Protein AF-A0A9W6K095-F1 (afdb_monomer_lite)

pLDDT: mean 92.27, std 5.99, range [63.75, 98.38]

Structure (mmCIF, N/CA/C/O backbone):
data_AF-A0A9W6K095-F1
#
_entry.id   AF-A0A9W6K095-F1
#
loop_
_atom_site.group_PDB
_atom_site.id
_atom_site.type_symbol
_atom_site.label_atom_id
_atom_site.label_alt_id
_atom_site.label_comp_id
_atom_site.label_asym_id
_atom_site.label_entity_id
_atom_site.label_seq_id
_atom_site.pdbx_PDB_ins_code
_atom_site.Cartn_x
_atom_site.Cartn_y
_atom_site.Cartn_z
_atom_site.occupancy
_atom_site.B_iso_or_equiv
_atom_site.auth_seq_id
_atom_site.auth_comp_id
_atom_site.auth_asym_id
_atom_site.auth_atom_id
_atom_site.pdbx_PDB_model_num
ATOM 1 N N . MET A 1 1 ? -9.415 -33.917 -11.762 1.00 76.94 1 MET A N 1
ATOM 2 C CA . MET A 1 1 ? -10.282 -33.004 -10.983 1.00 76.94 1 MET A CA 1
ATOM 3 C C . MET A 1 1 ? -9.729 -31.575 -10.893 1.00 76.94 1 MET A C 1
ATOM 5 O O . MET A 1 1 ? -10.527 -30.658 -10.956 1.00 76.94 1 MET A O 1
ATOM 9 N N . VAL A 1 2 ? -8.407 -31.342 -10.823 1.00 93.56 2 VAL A N 1
ATOM 10 C CA . VAL A 1 2 ? -7.832 -29.971 -10.743 1.00 93.56 2 VAL A CA 1
ATOM 11 C C . VAL A 1 2 ? -7.574 -29.276 -12.090 1.00 93.56 2 VAL A C 1
ATOM 13 O O . VAL A 1 2 ? -7.392 -28.064 -12.127 1.00 93.56 2 VAL A O 1
ATOM 16 N N . LEU A 1 3 ? -7.581 -30.026 -13.198 1.00 96.19 3 LEU A N 1
ATOM 17 C CA . LEU A 1 3 ? -7.241 -29.528 -14.536 1.00 96.19 3 LEU A CA 1
ATOM 18 C C . LEU A 1 3 ? -8.009 -28.259 -14.973 1.00 96.19 3 LEU A C 1
ATOM 20 O O . LEU A 1 3 ? -7.345 -27.336 -15.436 1.00 96.19 3 LEU A O 1
ATOM 24 N N . PRO A 1 4 ? -9.347 -28.142 -14.810 1.00 94.81 4 PRO A N 1
ATOM 25 C CA . PRO A 1 4 ? -10.057 -26.930 -15.231 1.00 94.81 4 PRO A CA 1
ATOM 26 C C . PRO A 1 4 ? -9.664 -25.693 -14.409 1.00 94.81 4 PRO A C 1
ATOM 28 O O . PRO A 1 4 ? -9.472 -24.624 -14.977 1.00 94.81 4 PRO A O 1
ATOM 31 N N . ALA A 1 5 ? -9.471 -25.831 -13.093 1.00 96.38 5 ALA A N 1
ATOM 32 C CA . ALA A 1 5 ? -9.016 -24.725 -12.249 1.00 96.38 5 ALA A CA 1
ATOM 33 C C . ALA A 1 5 ? -7.588 -24.289 -12.616 1.00 96.38 5 ALA A C 1
ATOM 35 O O . ALA A 1 5 ? -7.307 -23.097 -12.735 1.00 96.38 5 ALA A O 1
ATOM 36 N N . LEU A 1 6 ? -6.701 -25.259 -12.855 1.00 96.75 6 LEU A N 1
ATOM 37 C CA . LEU A 1 6 ? -5.328 -24.989 -13.266 1.00 96.75 6 LEU A CA 1
ATOM 38 C C . LEU A 1 6 ? -5.276 -24.285 -14.629 1.00 96.75 6 LEU A C 1
ATOM 40 O O . LEU A 1 6 ? -4.536 -23.319 -14.779 1.00 96.75 6 LEU A O 1
ATOM 44 N N . ALA A 1 7 ? -6.086 -24.722 -15.597 1.00 97.19 7 ALA A N 1
ATOM 45 C CA . ALA A 1 7 ? -6.157 -24.099 -16.916 1.00 97.19 7 ALA A CA 1
ATOM 46 C C . ALA A 1 7 ? -6.589 -22.627 -16.832 1.00 97.19 7 ALA A C 1
ATOM 48 O O . ALA A 1 7 ? -5.975 -21.778 -17.474 1.00 97.19 7 ALA A O 1
ATOM 49 N N . VAL A 1 8 ? -7.585 -22.306 -15.998 1.00 97.56 8 VAL A N 1
ATOM 50 C CA . VAL A 1 8 ? -8.029 -20.920 -15.772 1.00 97.56 8 VAL A CA 1
ATOM 51 C C . VAL A 1 8 ? -6.908 -20.070 -15.171 1.00 97.56 8 VAL A C 1
ATOM 53 O O . VAL A 1 8 ? -6.636 -18.983 -15.675 1.00 97.56 8 VAL A O 1
ATOM 56 N N . ILE A 1 9 ? -6.225 -20.566 -14.134 1.00 97.25 9 ILE A N 1
ATOM 57 C CA . ILE A 1 9 ? -5.110 -19.842 -13.502 1.00 97.25 9 ILE A CA 1
ATOM 58 C C . ILE A 1 9 ? -3.982 -19.602 -14.511 1.00 97.25 9 ILE A C 1
ATOM 60 O O . ILE A 1 9 ? -3.481 -18.484 -14.637 1.00 97.25 9 ILE A O 1
ATOM 64 N N . LEU A 1 10 ? -3.598 -20.637 -15.258 1.00 97.56 10 LEU A N 1
ATOM 65 C CA . LEU A 1 10 ? -2.513 -20.542 -16.228 1.00 97.56 10 LEU A CA 1
ATOM 66 C C . LEU A 1 10 ? -2.838 -19.542 -17.339 1.00 97.56 10 LEU A C 1
ATOM 68 O O . LEU A 1 10 ? -2.041 -18.646 -17.605 1.00 97.56 10 LEU A O 1
ATOM 72 N N . LEU A 1 11 ? -4.010 -19.668 -17.959 1.00 97.44 11 LEU A N 1
ATOM 73 C CA . LEU A 1 11 ? -4.369 -18.865 -19.126 1.00 97.44 11 LEU A CA 1
ATOM 74 C C . LEU A 1 11 ? -4.710 -17.417 -18.770 1.00 97.44 11 LE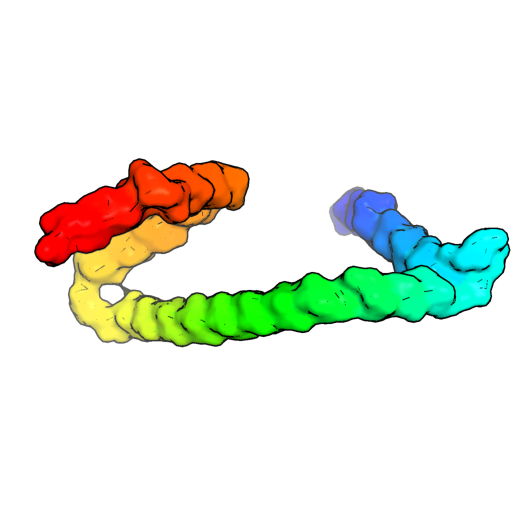U A C 1
ATOM 76 O O . LEU A 1 11 ? -4.349 -16.519 -19.523 1.00 97.44 11 LEU A O 1
ATOM 80 N N . LEU A 1 12 ? -5.395 -17.177 -17.646 1.00 97.31 12 LEU A N 1
ATOM 81 C CA . LEU A 1 12 ? -5.901 -15.840 -17.310 1.00 97.31 12 LEU A CA 1
ATOM 82 C C . LEU A 1 12 ? -4.999 -15.046 -16.362 1.00 97.31 12 LEU A C 1
ATOM 84 O O . LEU A 1 12 ? -5.159 -13.833 -16.271 1.00 97.31 12 LEU A O 1
ATOM 88 N N . PHE A 1 13 ? -4.060 -15.694 -15.669 1.00 96.88 13 PHE A N 1
ATOM 89 C CA . PHE A 1 13 ? -3.158 -15.007 -14.739 1.00 96.88 13 PHE A CA 1
ATOM 90 C C . PHE A 1 13 ? -1.694 -15.203 -15.120 1.00 96.88 13 PHE A C 1
ATOM 92 O O . PHE A 1 13 ? -0.977 -14.222 -15.302 1.00 96.88 13 PHE A O 1
ATOM 99 N N . VAL A 1 14 ? -1.246 -16.451 -15.283 1.00 97.62 14 VAL A N 1
ATOM 100 C CA . VAL A 1 14 ? 0.184 -16.738 -15.492 1.00 97.62 14 VAL A CA 1
ATOM 101 C C . VAL A 1 14 ? 0.664 -16.270 -16.863 1.00 97.62 14 VAL A C 1
ATOM 103 O O . VAL A 1 14 ? 1.707 -15.629 -16.945 1.00 97.62 14 VAL A O 1
ATOM 106 N N . VAL A 1 15 ? -0.092 -16.538 -17.931 1.00 97.81 15 VAL A N 1
ATOM 107 C CA . VAL A 1 15 ? 0.273 -16.101 -19.288 1.00 97.81 15 VAL A CA 1
ATOM 108 C C . VAL A 1 15 ? 0.325 -14.568 -19.394 1.00 97.81 15 VAL A C 1
ATOM 110 O O . VAL A 1 15 ? 1.373 -14.063 -19.798 1.00 97.81 15 VAL A O 1
ATOM 113 N N . PRO A 1 16 ? -0.705 -13.797 -18.983 1.00 97.75 16 PRO A N 1
ATOM 114 C CA . PRO A 1 16 ? -0.625 -12.336 -18.997 1.00 97.75 16 PRO A CA 1
ATOM 115 C C . PRO A 1 16 ? 0.522 -11.791 -18.145 1.00 97.75 16 PRO A C 1
ATOM 117 O O . PRO A 1 16 ? 1.189 -10.845 -18.562 1.00 97.75 16 PRO A O 1
ATOM 120 N N . LEU A 1 17 ? 0.796 -12.398 -16.985 1.00 97.56 17 LEU A N 1
ATOM 121 C CA . LEU A 1 17 ? 1.917 -12.006 -16.131 1.00 97.56 17 LEU A CA 1
ATOM 122 C C . LEU A 1 17 ? 3.259 -12.235 -16.833 1.00 97.56 17 LEU A C 1
ATOM 124 O O . LEU A 1 17 ? 4.097 -11.338 -16.844 1.00 97.56 17 LEU A O 1
ATOM 128 N N . ALA A 1 18 ? 3.453 -13.400 -17.453 1.00 97.44 18 ALA A N 1
ATOM 129 C CA . ALA A 1 18 ? 4.675 -13.718 -18.185 1.00 97.44 18 ALA A CA 1
ATOM 130 C C . ALA A 1 18 ? 4.894 -12.764 -19.368 1.00 97.44 18 ALA A C 1
ATOM 132 O O . ALA A 1 18 ? 5.998 -12.252 -19.541 1.00 97.44 18 ALA A O 1
ATOM 133 N N . VAL A 1 19 ? 3.837 -12.468 -20.133 1.00 96.25 19 VAL A N 1
ATOM 134 C CA . VAL A 1 19 ? 3.888 -11.489 -21.231 1.00 96.25 19 VAL A CA 1
ATOM 135 C C . VAL A 1 19 ? 4.185 -10.085 -20.701 1.00 96.25 19 VAL A C 1
ATOM 137 O O . VAL A 1 19 ? 5.002 -9.385 -21.285 1.00 96.25 19 VAL A O 1
ATOM 140 N N . SER A 1 20 ? 3.594 -9.687 -19.572 1.00 96.19 20 SER A N 1
ATOM 141 C CA . SER A 1 20 ? 3.855 -8.382 -18.944 1.00 96.19 20 SER A CA 1
ATOM 142 C C . SER A 1 20 ? 5.305 -8.253 -18.477 1.00 96.19 20 SER A C 1
ATOM 144 O O . SER A 1 20 ? 5.928 -7.214 -18.679 1.00 96.19 20 SER A O 1
ATOM 146 N N . VAL A 1 21 ? 5.863 -9.314 -17.886 1.00 95.94 21 VAL A N 1
ATOM 147 C CA . VAL A 1 21 ? 7.269 -9.351 -17.466 1.00 95.94 21 VAL A CA 1
ATOM 148 C C . VAL A 1 21 ? 8.192 -9.302 -18.679 1.00 95.94 21 VAL A C 1
ATOM 150 O O . VAL A 1 21 ? 9.122 -8.508 -18.674 1.00 95.94 21 VAL A O 1
ATOM 153 N N . ALA A 1 22 ? 7.934 -10.095 -19.723 1.00 95.00 22 ALA A N 1
ATOM 154 C CA . ALA A 1 22 ? 8.737 -10.069 -20.945 1.00 95.00 22 ALA A CA 1
ATOM 155 C C . ALA A 1 22 ? 8.675 -8.695 -21.635 1.00 95.00 22 ALA A C 1
ATOM 157 O O . ALA A 1 22 ? 9.715 -8.127 -21.960 1.00 95.00 22 ALA A O 1
ATOM 158 N N . GLY A 1 23 ? 7.473 -8.126 -21.763 1.00 94.94 23 GLY A N 1
ATOM 159 C CA . GLY A 1 23 ? 7.248 -6.804 -22.346 1.00 94.94 23 GLY A CA 1
ATOM 160 C C . GLY A 1 23 ? 7.891 -5.668 -21.548 1.00 94.94 23 GLY A C 1
ATOM 161 O O . GLY A 1 23 ? 8.277 -4.661 -22.132 1.00 94.94 23 GLY A O 1
ATOM 162 N N . ALA A 1 24 ? 8.107 -5.830 -20.237 1.00 96.00 24 ALA A N 1
ATOM 163 C CA . ALA A 1 24 ? 8.852 -4.847 -19.448 1.00 96.00 24 ALA A CA 1
ATOM 164 C C . ALA A 1 24 ? 10.301 -4.671 -19.942 1.00 96.00 24 ALA A C 1
ATOM 166 O O . ALA A 1 24 ? 10.854 -3.577 -19.818 1.00 96.00 24 ALA A O 1
ATOM 167 N N . PHE A 1 25 ? 10.898 -5.707 -20.538 1.00 96.50 25 PHE A N 1
ATOM 168 C CA . PHE A 1 25 ? 12.234 -5.646 -21.137 1.00 96.50 25 PHE A CA 1
ATOM 169 C C . PHE A 1 25 ? 12.217 -5.272 -22.622 1.00 96.50 25 PHE A C 1
ATOM 171 O O . PHE A 1 25 ? 13.278 -5.048 -23.191 1.00 96.50 25 PHE A O 1
ATOM 178 N N . GLU A 1 26 ? 11.061 -5.202 -23.275 1.00 95.38 26 GLU A N 1
ATOM 179 C CA . GLU A 1 26 ? 10.988 -4.854 -24.691 1.00 95.38 26 GLU A CA 1
ATOM 180 C C . GLU A 1 26 ? 11.027 -3.330 -24.870 1.00 95.38 26 GLU A C 1
ATOM 182 O O . GLU A 1 26 ? 10.177 -2.589 -24.370 1.00 95.38 26 GLU A O 1
ATOM 187 N N . VAL A 1 27 ? 12.039 -2.845 -25.585 1.00 93.19 27 VAL A N 1
ATOM 188 C CA . VAL A 1 27 ? 12.282 -1.428 -25.851 1.00 93.19 27 VAL A CA 1
ATOM 189 C C . VAL A 1 27 ? 12.449 -1.252 -27.355 1.00 93.19 27 VAL A C 1
ATOM 191 O O . VAL A 1 27 ? 13.471 -1.621 -27.923 1.00 93.19 27 VAL A O 1
ATOM 194 N N . GLY A 1 28 ? 11.430 -0.702 -28.021 1.00 85.69 28 GLY A N 1
ATOM 195 C CA . GLY A 1 28 ? 11.493 -0.413 -29.460 1.00 85.69 28 GLY A CA 1
ATOM 196 C C . GLY A 1 28 ? 11.698 -1.642 -30.359 1.00 85.69 28 GLY A C 1
ATOM 197 O O . GLY A 1 28 ? 12.209 -1.489 -31.463 1.00 85.69 28 GLY A O 1
ATOM 198 N N . GLY A 1 29 ? 11.312 -2.836 -29.897 1.00 86.19 29 GLY A N 1
ATOM 199 C CA . GLY A 1 29 ? 11.486 -4.103 -30.618 1.00 86.19 29 GLY A CA 1
ATOM 200 C C . GLY A 1 29 ? 12.763 -4.880 -30.270 1.00 86.19 29 GLY A C 1
ATOM 201 O O . GLY A 1 29 ? 12.968 -5.964 -30.811 1.00 86.19 29 GLY A O 1
ATOM 202 N N . GLU A 1 30 ? 13.600 -4.377 -29.356 1.00 91.00 30 GLU A N 1
ATOM 203 C CA . GLU A 1 30 ? 14.767 -5.091 -28.818 1.00 91.00 30 GLU A CA 1
ATOM 204 C C . GLU A 1 30 ? 14.638 -5.327 -27.307 1.00 91.00 30 GLU A C 1
ATOM 206 O O . GLU A 1 30 ? 13.933 -4.604 -26.605 1.00 91.00 30 GLU A O 1
ATOM 211 N N . PHE A 1 31 ? 15.337 -6.335 -26.779 1.00 93.69 31 PHE A N 1
ATOM 212 C CA . PHE A 1 31 ? 15.408 -6.559 -25.334 1.00 93.69 31 PHE A CA 1
ATOM 213 C C . PHE A 1 31 ? 16.413 -5.607 -24.678 1.00 93.69 31 PHE A C 1
ATOM 215 O O . PHE A 1 31 ? 17.568 -5.517 -25.091 1.00 93.69 31 PHE A O 1
ATOM 222 N N . GLY A 1 32 ? 16.006 -4.950 -23.596 1.00 94.50 32 GLY A N 1
ATOM 223 C CA . GLY A 1 32 ? 16.849 -4.041 -22.834 1.00 94.50 32 GLY A CA 1
ATOM 224 C C . GLY A 1 32 ? 16.224 -3.588 -21.515 1.00 94.50 32 GLY A C 1
ATOM 225 O O . GLY A 1 32 ? 15.133 -3.989 -21.126 1.00 94.50 32 GLY A O 1
ATOM 226 N N . PHE A 1 33 ? 16.938 -2.714 -20.805 1.00 95.50 33 PHE A N 1
ATOM 227 C CA . PHE A 1 33 ? 16.513 -2.179 -19.504 1.00 95.50 33 PHE A CA 1
ATOM 228 C C . PHE A 1 33 ? 15.953 -0.750 -19.584 1.00 95.50 33 PHE A C 1
ATOM 230 O O . PHE A 1 33 ? 15.710 -0.122 -18.554 1.00 95.50 33 PHE A O 1
ATOM 237 N N . GLY A 1 34 ? 15.741 -0.220 -20.794 1.00 95.75 34 GLY A N 1
ATOM 238 C CA . GLY A 1 34 ? 15.335 1.173 -21.015 1.00 95.75 34 GLY A CA 1
ATOM 239 C C . GLY A 1 34 ? 14.062 1.567 -20.260 1.00 95.75 34 GLY A C 1
ATOM 240 O O . GLY A 1 34 ? 14.033 2.617 -19.619 1.00 95.75 34 GLY A O 1
ATOM 241 N N . ASN A 1 35 ? 13.051 0.693 -20.234 1.00 94.94 35 ASN A N 1
ATOM 242 C CA . ASN A 1 35 ? 11.812 0.929 -19.484 1.00 94.94 35 ASN A CA 1
ATOM 243 C C . ASN A 1 35 ? 12.050 1.032 -17.967 1.00 94.94 35 ASN A C 1
ATOM 245 O O . ASN A 1 35 ? 11.430 1.862 -17.302 1.00 94.94 35 ASN A O 1
ATOM 249 N N . PHE A 1 36 ? 12.971 0.240 -17.409 1.00 95.56 36 PHE A N 1
ATOM 250 C CA . PHE A 1 36 ? 13.318 0.296 -15.985 1.00 95.56 36 PHE A CA 1
ATOM 251 C C . PHE A 1 36 ? 14.044 1.594 -15.643 1.00 95.56 36 PHE A C 1
ATOM 253 O O . PHE A 1 36 ? 13.661 2.269 -14.690 1.00 95.56 36 PHE A O 1
ATOM 260 N N . VAL A 1 37 ? 15.038 1.981 -16.450 1.00 95.75 37 VAL A N 1
ATOM 261 C CA . VAL A 1 37 ? 15.743 3.264 -16.289 1.00 95.75 37 VAL A CA 1
ATOM 262 C C . VAL A 1 37 ? 14.739 4.414 -16.325 1.00 95.75 37 VAL A C 1
ATOM 264 O O . VAL A 1 37 ? 14.703 5.229 -15.405 1.00 95.75 37 VAL A O 1
ATOM 267 N N . LYS A 1 38 ? 13.840 4.419 -17.317 1.00 95.12 38 LYS A N 1
ATOM 268 C CA . LYS A 1 38 ? 12.794 5.440 -17.434 1.00 95.12 38 LYS A CA 1
ATOM 269 C C . LYS A 1 38 ? 11.842 5.452 -16.241 1.00 95.12 38 LYS A C 1
ATOM 271 O O . LYS A 1 38 ? 11.435 6.521 -15.793 1.00 95.12 38 LYS A O 1
ATOM 276 N N . THR A 1 39 ? 11.514 4.280 -15.707 1.00 96.06 39 THR A N 1
ATOM 277 C CA . THR A 1 39 ? 10.666 4.160 -14.519 1.00 96.06 39 THR A CA 1
ATOM 278 C C . THR A 1 39 ? 11.320 4.820 -13.310 1.00 96.06 39 THR A C 1
ATOM 280 O O . THR A 1 39 ? 10.669 5.605 -12.626 1.00 96.06 39 THR A O 1
ATOM 283 N N . PHE A 1 40 ? 12.607 4.568 -13.067 1.00 95.88 40 PHE A N 1
ATOM 284 C CA . PHE A 1 40 ? 13.324 5.222 -11.970 1.00 95.88 40 PHE A CA 1
ATOM 285 C C . PHE A 1 40 ? 13.487 6.728 -12.203 1.00 95.88 40 PHE A C 1
ATOM 287 O O . PHE A 1 40 ? 13.312 7.505 -11.269 1.00 95.88 40 PHE A O 1
ATOM 294 N N . GLU A 1 41 ? 13.735 7.176 -13.432 1.00 96.81 41 GLU A N 1
ATOM 295 C CA . GLU A 1 41 ? 13.790 8.612 -13.733 1.00 96.81 41 GLU A CA 1
ATOM 296 C C . GLU A 1 41 ? 12.466 9.335 -13.450 1.00 96.81 41 GLU A C 1
ATOM 298 O O . GLU A 1 41 ? 12.477 10.441 -12.914 1.00 96.81 41 GLU A O 1
ATOM 303 N N . LEU A 1 42 ? 11.331 8.735 -13.822 1.00 97.06 42 LEU A N 1
ATOM 304 C CA . LEU A 1 42 ? 10.025 9.397 -13.755 1.00 97.06 42 LEU A CA 1
ATOM 305 C C . LEU A 1 42 ? 9.293 9.189 -12.425 1.00 97.06 42 LEU A C 1
ATOM 307 O O . LEU A 1 42 ? 8.599 10.095 -11.974 1.00 97.06 42 LEU A O 1
ATOM 311 N N . TYR A 1 43 ? 9.434 8.017 -11.803 1.00 97.19 43 TYR A N 1
ATOM 312 C CA . TYR A 1 43 ? 8.558 7.575 -10.712 1.00 97.19 43 TYR A CA 1
ATOM 313 C C . TYR A 1 43 ? 9.279 7.328 -9.384 1.00 97.19 43 TYR A C 1
ATOM 315 O O . TYR A 1 43 ? 8.655 6.836 -8.447 1.00 97.19 43 TYR A O 1
ATOM 323 N N . THR A 1 44 ? 10.565 7.677 -9.237 1.00 97.38 44 THR A N 1
ATOM 324 C CA . THR A 1 44 ? 11.279 7.477 -7.955 1.00 97.38 44 THR A CA 1
ATOM 325 C C . THR A 1 44 ? 10.551 8.130 -6.777 1.00 97.38 44 THR A C 1
ATOM 327 O O . THR A 1 44 ? 10.407 7.505 -5.727 1.00 97.38 44 THR A O 1
ATOM 330 N N . SER A 1 45 ? 10.038 9.352 -6.947 1.00 97.38 45 SER A N 1
ATOM 331 C CA . SER A 1 45 ? 9.272 10.042 -5.900 1.00 97.38 45 SER A CA 1
ATOM 332 C C . SER A 1 45 ? 8.018 9.265 -5.491 1.00 97.38 45 SER A C 1
ATOM 334 O O . SER A 1 45 ? 7.762 9.102 -4.299 1.00 97.38 45 SER A O 1
ATOM 336 N N . ASP A 1 46 ? 7.279 8.726 -6.462 1.00 97.50 46 ASP A N 1
ATOM 337 C CA . ASP A 1 46 ? 6.061 7.946 -6.218 1.00 97.50 46 ASP A CA 1
ATOM 338 C C . ASP A 1 46 ? 6.376 6.598 -5.555 1.00 97.50 46 ASP A C 1
ATOM 340 O O . ASP A 1 46 ? 5.663 6.171 -4.641 1.00 97.50 46 ASP A O 1
ATOM 344 N N . ILE A 1 47 ? 7.476 5.950 -5.956 1.00 96.94 47 ILE A N 1
ATOM 345 C CA . ILE A 1 47 ? 7.981 4.715 -5.338 1.00 96.94 47 ILE A CA 1
ATOM 346 C C . ILE A 1 47 ? 8.317 4.969 -3.865 1.00 96.94 47 ILE A C 1
ATOM 348 O O . ILE A 1 47 ? 7.839 4.244 -2.990 1.00 96.94 47 ILE A O 1
ATOM 352 N N . LEU A 1 48 ? 9.100 6.011 -3.572 1.00 97.69 48 LEU A N 1
ATOM 353 C CA . LEU A 1 48 ? 9.491 6.353 -2.202 1.00 97.69 48 LEU A CA 1
ATOM 354 C C . LEU A 1 48 ? 8.278 6.721 -1.346 1.00 97.69 48 LEU A C 1
ATOM 356 O O . LEU A 1 48 ? 8.144 6.227 -0.227 1.00 97.69 48 LEU A O 1
ATOM 360 N N . PHE A 1 49 ? 7.372 7.544 -1.872 1.00 97.69 49 PHE A N 1
ATOM 361 C CA . PHE A 1 49 ? 6.139 7.915 -1.184 1.00 97.69 49 PHE A CA 1
ATOM 362 C C . PHE A 1 49 ? 5.282 6.691 -0.845 1.00 97.69 49 PHE A C 1
ATOM 364 O O . PHE A 1 49 ? 4.838 6.540 0.296 1.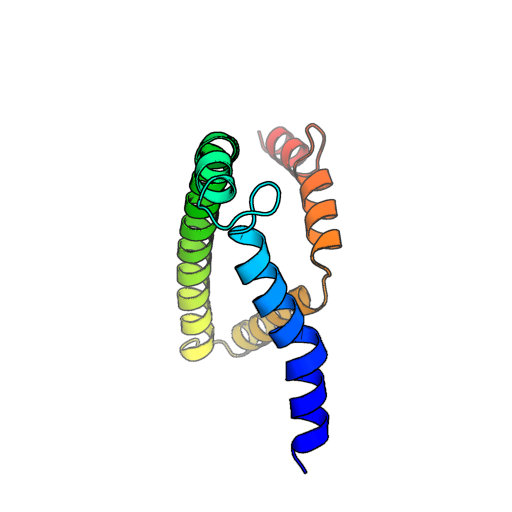00 97.69 49 PHE A O 1
ATOM 371 N N . THR A 1 50 ? 5.114 5.780 -1.805 1.00 97.38 50 THR A N 1
ATOM 372 C CA . THR A 1 50 ? 4.360 4.537 -1.609 1.00 97.38 50 THR A CA 1
ATOM 373 C C . THR A 1 50 ? 5.008 3.664 -0.540 1.00 97.38 50 THR A C 1
ATOM 375 O O . THR A 1 50 ? 4.317 3.215 0.372 1.00 97.38 50 THR A O 1
ATOM 378 N N . LEU A 1 51 ? 6.328 3.464 -0.593 1.00 97.94 51 LEU A N 1
ATOM 379 C CA . LEU A 1 51 ? 7.054 2.684 0.414 1.00 97.94 51 LEU A CA 1
ATOM 380 C C . LEU A 1 51 ? 6.900 3.278 1.819 1.00 97.94 51 LEU A C 1
ATOM 382 O O . LEU A 1 51 ? 6.625 2.541 2.767 1.00 97.94 51 LEU A O 1
ATOM 386 N N . MET A 1 52 ? 7.026 4.601 1.953 1.00 98.25 52 MET A N 1
ATOM 387 C CA . MET A 1 52 ? 6.859 5.290 3.234 1.00 98.25 52 MET A CA 1
ATOM 388 C C . MET A 1 52 ? 5.442 5.127 3.785 1.00 98.25 52 MET A C 1
ATOM 390 O O . MET A 1 52 ? 5.278 4.734 4.941 1.00 98.25 52 MET A O 1
ATOM 394 N N . ILE A 1 53 ? 4.413 5.392 2.973 1.00 97.25 53 ILE A N 1
ATOM 395 C CA . ILE A 1 53 ? 3.021 5.298 3.429 1.00 97.25 53 ILE A CA 1
ATOM 396 C C . ILE A 1 53 ? 2.631 3.858 3.733 1.00 97.25 53 ILE A C 1
ATOM 398 O O . ILE A 1 53 ? 2.003 3.618 4.765 1.00 97.25 53 ILE A O 1
ATOM 402 N N . VAL A 1 54 ? 2.997 2.896 2.884 1.00 97.94 54 VAL A N 1
ATOM 403 C CA . VAL A 1 54 ? 2.691 1.480 3.121 1.00 97.94 54 VAL A CA 1
ATOM 404 C C . VAL A 1 54 ? 3.400 0.994 4.381 1.00 97.94 54 VAL A C 1
ATOM 406 O O . VAL A 1 54 ? 2.764 0.350 5.216 1.00 97.94 54 VAL A O 1
ATOM 409 N N . GLY A 1 55 ? 4.674 1.345 4.565 1.00 98.38 55 GLY A N 1
ATOM 410 C CA . GLY A 1 55 ? 5.442 0.993 5.758 1.00 98.38 55 GLY A CA 1
ATOM 411 C C . GLY A 1 55 ? 4.825 1.563 7.036 1.00 98.38 55 GLY A C 1
ATOM 412 O O . GLY A 1 55 ? 4.538 0.815 7.972 1.00 98.38 55 GLY A O 1
ATOM 413 N N . LEU A 1 56 ? 4.538 2.868 7.050 1.00 98.31 56 LEU A N 1
ATOM 414 C CA . LEU A 1 56 ? 3.899 3.540 8.183 1.00 98.31 56 LEU A CA 1
ATOM 415 C C . LEU A 1 56 ? 2.511 2.961 8.487 1.00 98.31 56 LEU A C 1
ATOM 417 O O . LEU A 1 56 ? 2.213 2.630 9.635 1.00 98.31 56 LEU A O 1
ATOM 421 N N . SER A 1 57 ? 1.677 2.795 7.459 1.00 97.19 57 SER A N 1
ATOM 422 C CA . SER A 1 57 ? 0.327 2.240 7.607 1.00 97.19 57 SER A CA 1
ATOM 423 C C . SER A 1 57 ? 0.376 0.820 8.158 1.00 97.19 57 SER A C 1
ATOM 425 O O . SER A 1 57 ? -0.364 0.498 9.083 1.00 97.19 57 SER A O 1
ATOM 427 N N . THR A 1 58 ? 1.280 -0.017 7.645 1.00 98.00 58 THR A N 1
ATOM 428 C CA . THR A 1 58 ? 1.450 -1.399 8.111 1.00 98.00 58 THR A CA 1
ATOM 429 C C . THR A 1 58 ? 1.890 -1.438 9.569 1.00 98.00 58 THR A C 1
ATOM 431 O O . THR A 1 58 ? 1.344 -2.223 10.342 1.00 98.00 58 THR A O 1
ATOM 434 N N . ALA A 1 59 ? 2.824 -0.573 9.974 1.00 98.12 59 ALA A N 1
ATOM 435 C CA . ALA A 1 59 ? 3.291 -0.511 11.355 1.00 98.12 59 ALA A CA 1
ATOM 436 C C . ALA A 1 59 ? 2.163 -0.110 12.322 1.00 98.12 59 ALA A C 1
ATOM 438 O O . ALA A 1 59 ? 1.944 -0.780 13.333 1.00 98.12 59 ALA A O 1
ATOM 439 N N . ILE A 1 60 ? 1.405 0.940 11.984 1.00 98.12 60 ILE A N 1
ATOM 440 C CA . ILE A 1 60 ? 0.283 1.419 12.804 1.00 98.12 60 ILE A CA 1
ATOM 441 C C . ILE A 1 60 ? -0.824 0.362 12.872 1.00 98.12 60 ILE A C 1
ATOM 443 O O . ILE A 1 60 ? -1.258 -0.007 13.964 1.00 98.12 60 ILE A O 1
ATOM 447 N N . ILE A 1 61 ? -1.269 -0.154 11.722 1.00 96.00 61 ILE A N 1
ATOM 448 C CA . ILE A 1 61 ? -2.343 -1.154 11.654 1.00 96.00 61 ILE A CA 1
ATOM 449 C C . ILE A 1 61 ? -1.922 -2.435 12.373 1.00 96.00 61 ILE A C 1
ATOM 451 O O . ILE A 1 61 ? -2.716 -2.982 13.132 1.00 96.00 61 ILE A O 1
ATOM 455 N N . GLY A 1 62 ? -0.684 -2.893 12.184 1.00 96.62 62 GLY A N 1
ATOM 456 C CA . GLY A 1 62 ? -0.144 -4.068 12.864 1.00 96.62 62 GLY A CA 1
ATOM 457 C C . GLY A 1 62 ? -0.138 -3.899 14.382 1.00 96.62 62 GLY A C 1
ATOM 458 O O . GLY A 1 62 ? -0.642 -4.767 15.094 1.00 96.62 62 GLY A O 1
ATOM 459 N N . GLY A 1 63 ? 0.344 -2.757 14.882 1.00 97.44 63 GLY A N 1
ATOM 460 C CA . GLY A 1 63 ? 0.325 -2.447 16.313 1.00 97.44 63 GLY A CA 1
ATOM 461 C C . GLY A 1 63 ? -1.091 -2.437 16.897 1.00 97.44 63 GLY A C 1
ATOM 462 O O . GLY A 1 63 ? -1.350 -3.081 17.916 1.00 97.44 63 GLY A O 1
ATOM 463 N N . LEU A 1 64 ? -2.034 -1.776 16.219 1.00 93.69 64 LEU A N 1
ATOM 464 C CA . LEU A 1 64 ? -3.441 -1.751 16.631 1.00 93.69 64 LEU A CA 1
ATOM 465 C C . LEU A 1 64 ? -4.083 -3.144 16.576 1.00 93.69 64 LEU A C 1
ATOM 467 O O . LEU A 1 64 ? -4.796 -3.529 17.502 1.00 93.69 64 LEU A O 1
ATOM 471 N N . ALA A 1 65 ? -3.812 -3.922 15.527 1.00 91.88 65 ALA A N 1
ATOM 472 C CA . ALA A 1 65 ? -4.330 -5.276 15.372 1.00 91.88 65 ALA A CA 1
ATOM 473 C C . ALA A 1 65 ? -3.829 -6.207 16.484 1.00 91.88 65 ALA A C 1
ATOM 475 O O . ALA A 1 65 ? -4.619 -6.985 17.015 1.00 91.88 65 ALA A O 1
ATOM 476 N N . ILE A 1 66 ? -2.557 -6.093 16.883 1.00 93.94 66 ILE A N 1
ATOM 477 C CA . ILE A 1 66 ? -1.996 -6.842 18.016 1.00 93.94 66 ILE A CA 1
ATOM 478 C C . ILE A 1 66 ? -2.689 -6.439 19.320 1.00 93.94 66 ILE A C 1
ATOM 480 O O . ILE A 1 66 ? -3.134 -7.314 20.061 1.00 93.94 66 ILE A O 1
ATOM 484 N N . ALA A 1 67 ? -2.833 -5.137 19.591 1.00 90.00 67 ALA A N 1
ATOM 485 C CA . ALA A 1 67 ? -3.484 -4.655 20.810 1.00 90.00 67 ALA A CA 1
ATOM 486 C C . ALA A 1 67 ? -4.937 -5.152 20.917 1.00 90.00 67 ALA A C 1
ATOM 488 O O . ALA A 1 67 ? -5.371 -5.655 21.956 1.00 90.00 67 ALA A O 1
ATOM 489 N N . ILE A 1 68 ? -5.681 -5.065 19.816 1.00 86.94 68 ILE A N 1
ATOM 490 C CA . ILE A 1 68 ? -7.096 -5.441 19.763 1.00 86.94 6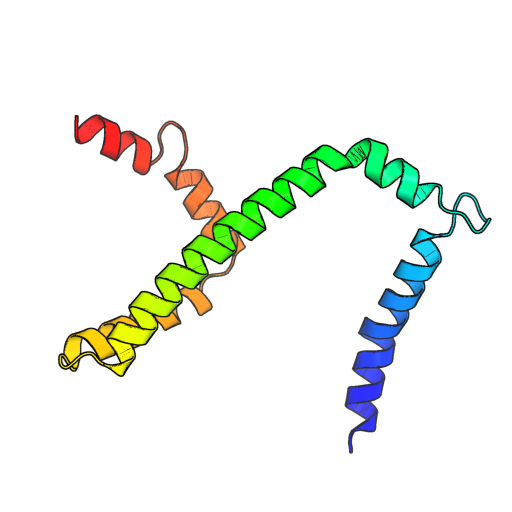8 ILE A CA 1
ATOM 491 C C . ILE A 1 68 ? -7.267 -6.961 19.775 1.00 86.94 68 ILE A C 1
ATOM 493 O O . ILE A 1 68 ? -8.128 -7.472 20.489 1.00 86.94 68 ILE A O 1
ATOM 497 N N . GLY A 1 69 ? -6.428 -7.699 19.046 1.00 86.75 69 GLY A N 1
ATOM 498 C CA . GLY A 1 69 ? -6.390 -9.161 19.089 1.00 86.75 69 GLY A CA 1
ATOM 499 C C . GLY A 1 69 ? -6.049 -9.685 20.485 1.00 86.75 69 GLY A C 1
ATOM 500 O O . GLY A 1 69 ? -6.696 -10.617 20.966 1.00 86.75 69 GLY A O 1
ATOM 501 N N . GLY A 1 70 ? -5.104 -9.038 21.171 1.00 87.38 70 GLY A N 1
ATOM 502 C CA . GLY A 1 70 ? -4.765 -9.315 22.565 1.00 87.38 70 GLY A CA 1
ATOM 503 C C . GLY A 1 70 ? -5.962 -9.118 23.493 1.00 87.38 70 GLY A C 1
ATOM 504 O O . GLY A 1 70 ? -6.310 -10.031 24.239 1.00 87.38 70 GLY A O 1
ATOM 505 N N . TYR A 1 71 ? -6.663 -7.986 23.381 1.00 83.94 71 TYR A N 1
ATOM 506 C CA . TYR A 1 71 ? -7.877 -7.731 24.164 1.00 83.94 71 TYR A CA 1
ATOM 507 C C . TYR A 1 71 ? -9.011 -8.720 23.850 1.00 83.94 71 TYR A C 1
ATOM 509 O O . TYR A 1 71 ? -9.702 -9.180 24.751 1.00 83.94 71 TYR A O 1
ATOM 517 N N . LEU A 1 72 ? -9.192 -9.102 22.584 1.00 81.44 72 LEU A N 1
ATOM 518 C CA . LEU A 1 72 ? -10.190 -10.099 22.182 1.00 81.44 72 LEU A CA 1
ATOM 519 C C . LEU A 1 72 ? -9.890 -11.515 22.691 1.00 81.44 72 LEU A C 1
ATOM 521 O O . LEU A 1 72 ? -10.816 -12.323 22.786 1.00 81.44 72 LEU A O 1
ATOM 525 N N . THR A 1 73 ? -8.620 -11.819 22.963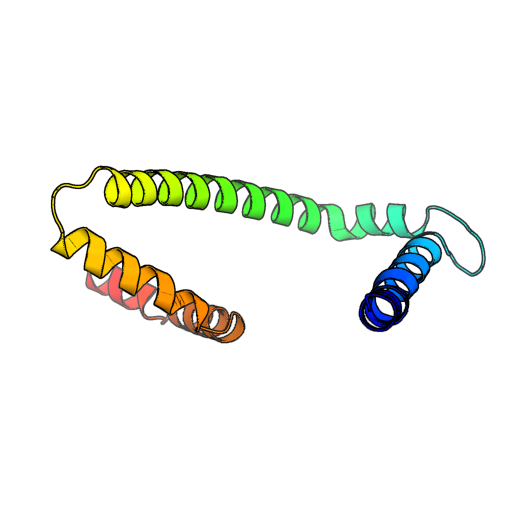 1.00 82.44 73 THR A N 1
ATOM 526 C CA . THR A 1 73 ? -8.162 -13.153 23.382 1.00 82.44 73 THR A CA 1
ATOM 527 C C . THR A 1 73 ? -8.068 -13.275 24.902 1.00 82.44 73 THR A C 1
ATOM 529 O O . THR A 1 73 ? -8.425 -14.312 25.448 1.00 82.44 73 THR A O 1
ATOM 532 N N . LEU A 1 74 ? -7.604 -12.222 25.580 1.00 84.69 74 LEU A N 1
ATOM 533 C CA . LEU A 1 74 ? -7.355 -12.202 27.027 1.00 84.69 74 LEU A CA 1
ATOM 534 C C . LEU A 1 74 ? -8.425 -11.430 27.817 1.00 84.69 74 LEU A C 1
ATOM 536 O O . LEU A 1 74 ? -8.405 -11.437 29.043 1.00 84.69 74 LEU A O 1
ATOM 540 N N . GLY A 1 75 ? -9.333 -10.726 27.140 1.00 78.19 75 GLY A N 1
ATOM 541 C CA . GLY A 1 75 ? -10.333 -9.878 27.779 1.00 78.19 75 GLY A CA 1
ATOM 542 C C . GLY A 1 75 ? -11.423 -10.675 28.491 1.00 78.19 75 GLY A C 1
ATOM 543 O O . GLY A 1 75 ? -12.086 -11.524 27.902 1.00 78.19 75 GLY A O 1
ATOM 544 N N . GLU A 1 76 ? -11.669 -10.329 29.751 1.00 78.62 76 GLU A N 1
ATOM 545 C CA . GLU A 1 76 ? -12.658 -10.998 30.604 1.00 78.62 76 GLU A CA 1
ATOM 546 C C . GLU A 1 76 ? -14.100 -10.522 30.355 1.00 78.62 76 GLU A C 1
ATOM 548 O O . GLU A 1 76 ? -15.045 -11.148 30.828 1.00 78.62 76 GLU A O 1
ATOM 553 N N . ASN A 1 77 ? -14.304 -9.420 29.616 1.00 85.31 77 ASN A N 1
ATOM 554 C CA . ASN A 1 77 ? -15.634 -8.855 29.374 1.00 85.31 77 ASN A CA 1
ATOM 555 C C . ASN A 1 77 ? -16.278 -9.428 28.090 1.00 85.31 77 ASN A C 1
ATOM 557 O O . ASN A 1 77 ? -15.983 -8.953 26.986 1.00 85.31 77 ASN A O 1
ATOM 561 N N . PRO A 1 78 ? -17.232 -10.376 28.198 1.00 82.44 78 PRO A N 1
ATOM 562 C CA . PRO A 1 78 ? -17.809 -11.062 27.042 1.00 82.44 78 PRO A CA 1
ATOM 563 C C . PRO A 1 78 ? -18.601 -10.129 26.117 1.00 82.44 78 PRO A C 1
ATOM 565 O O . PRO A 1 78 ? -18.674 -10.368 24.911 1.00 82.44 78 PRO A O 1
ATOM 568 N N . ARG A 1 79 ? -19.174 -9.038 26.648 1.00 82.88 79 ARG A N 1
ATOM 569 C CA . ARG A 1 79 ? -19.931 -8.065 25.843 1.00 82.88 79 ARG A CA 1
ATOM 570 C C . ARG A 1 79 ? -19.009 -7.226 24.964 1.00 82.88 79 ARG A C 1
ATOM 572 O O . ARG A 1 79 ? -19.318 -7.011 23.795 1.00 82.88 79 ARG A O 1
ATOM 579 N N . ALA A 1 80 ? -17.874 -6.791 25.511 1.00 80.25 80 ALA A N 1
ATOM 580 C CA . ALA A 1 80 ? -16.884 -6.020 24.764 1.00 80.25 80 ALA A CA 1
ATOM 581 C C . ALA A 1 80 ? -16.289 -6.856 23.620 1.00 80.25 80 ALA A C 1
ATOM 583 O O . ALA A 1 80 ? -16.219 -6.393 22.482 1.00 80.25 80 ALA A O 1
ATOM 584 N N . VAL A 1 81 ? -15.965 -8.124 23.889 1.00 81.75 81 VAL A N 1
ATOM 585 C CA . VAL A 1 81 ? -15.470 -9.067 22.875 1.00 81.75 81 VAL A CA 1
ATOM 586 C C . VAL A 1 81 ? -16.501 -9.301 21.766 1.00 81.75 81 VAL A C 1
ATOM 588 O O . VAL A 1 81 ? -16.150 -9.279 20.585 1.00 81.75 81 VAL A O 1
ATOM 591 N N . ALA A 1 82 ? -17.777 -9.492 22.117 1.00 85.06 82 ALA A N 1
ATOM 592 C CA . ALA A 1 82 ? -18.846 -9.691 21.138 1.00 85.06 82 ALA A CA 1
ATOM 593 C C . ALA A 1 82 ? -19.050 -8.459 20.238 1.00 85.06 82 ALA A C 1
ATOM 595 O O . ALA A 1 82 ? -19.144 -8.601 19.016 1.00 85.06 82 ALA A O 1
ATOM 596 N N . LEU A 1 83 ? -19.057 -7.257 20.827 1.00 86.31 83 LEU A N 1
ATOM 597 C CA . LEU A 1 83 ? -19.214 -6.006 20.088 1.00 86.31 83 LEU A CA 1
ATOM 598 C C . LEU A 1 83 ? -18.049 -5.772 19.121 1.00 86.31 83 LEU A C 1
ATOM 600 O O . LEU A 1 83 ? -18.282 -5.477 17.950 1.00 86.31 83 LEU A O 1
ATOM 604 N N . LEU A 1 84 ? -16.805 -5.957 19.576 1.00 83.44 84 LEU A N 1
ATOM 605 C CA . LEU A 1 84 ? -15.629 -5.820 18.715 1.00 83.44 84 LEU A CA 1
ATOM 606 C C . LEU A 1 84 ? -15.670 -6.836 17.565 1.00 83.44 84 LEU A C 1
ATOM 608 O O . LEU A 1 84 ? -15.503 -6.455 16.410 1.00 83.44 84 LEU A O 1
ATOM 612 N N . ARG A 1 85 ? -15.960 -8.116 17.834 1.00 82.56 85 ARG A N 1
ATOM 613 C CA . ARG A 1 85 ? -16.062 -9.141 16.775 1.00 82.56 85 ARG A CA 1
ATOM 614 C C . ARG A 1 85 ? -17.090 -8.786 15.704 1.00 82.56 85 ARG A C 1
ATOM 616 O O . ARG A 1 85 ? -16.878 -9.106 14.535 1.00 82.56 85 ARG A O 1
ATOM 623 N N . TRP A 1 86 ? -18.197 -8.165 16.098 1.00 87.94 86 TRP A N 1
ATOM 624 C CA . TRP A 1 86 ? -19.216 -7.704 15.165 1.00 87.94 86 TRP A CA 1
ATOM 625 C C . TRP A 1 86 ? -18.744 -6.479 14.373 1.00 87.94 86 TRP A C 1
ATOM 627 O O . TRP A 1 86 ? -18.779 -6.501 13.142 1.00 87.94 86 TRP A O 1
ATOM 637 N N . LEU A 1 87 ? -18.212 -5.462 15.060 1.00 87.44 87 LEU A N 1
ATOM 638 C CA . LEU A 1 87 ? -17.729 -4.223 14.449 1.00 87.44 87 LEU A CA 1
ATOM 639 C C . LEU A 1 87 ? -16.642 -4.483 13.394 1.00 87.44 87 LEU A C 1
ATOM 641 O O . LEU A 1 87 ? -16.693 -3.901 12.316 1.00 87.44 87 LEU A O 1
ATOM 645 N N . TYR A 1 88 ? -15.711 -5.405 13.651 1.00 82.56 88 TYR A N 1
ATOM 646 C CA . TYR A 1 88 ? -14.617 -5.737 12.725 1.00 82.56 88 TYR A CA 1
ATOM 647 C C . TYR A 1 88 ? -15.059 -6.410 11.423 1.00 82.56 88 TYR A C 1
ATOM 649 O O . TYR A 1 88 ? -14.316 -6.400 10.443 1.00 82.56 88 TYR A O 1
ATOM 657 N N . ARG A 1 89 ? -16.259 -6.993 11.383 1.00 84.00 89 ARG A N 1
ATOM 658 C CA . ARG A 1 89 ? -16.794 -7.606 10.160 1.00 84.00 89 ARG A CA 1
ATOM 659 C C . ARG A 1 89 ? -17.412 -6.574 9.229 1.00 84.00 89 ARG A C 1
ATOM 661 O O . ARG A 1 89 ? -17.434 -6.795 8.024 1.00 84.00 89 ARG A O 1
ATOM 668 N N . TRP A 1 90 ? -17.903 -5.460 9.767 1.00 88.06 90 TRP A N 1
ATOM 669 C CA . TRP A 1 90 ? -18.624 -4.464 8.982 1.00 88.06 90 TRP A CA 1
ATOM 670 C C . TRP A 1 90 ? -17.770 -3.811 7.876 1.00 88.06 90 TRP A C 1
ATOM 672 O O . TRP A 1 90 ? -18.242 -3.771 6.738 1.00 88.06 90 TRP A O 1
ATOM 682 N N . PRO A 1 91 ? -16.501 -3.416 8.121 1.00 86.38 91 PRO A N 1
ATOM 683 C CA . PRO A 1 91 ? -15.632 -2.863 7.082 1.00 86.38 91 PRO A CA 1
ATOM 684 C C . PRO A 1 91 ? -15.416 -3.779 5.873 1.00 86.38 91 PRO A C 1
ATOM 686 O O . PRO A 1 91 ? -15.229 -3.274 4.773 1.00 86.38 91 PRO A O 1
ATOM 689 N N . MET A 1 92 ? -15.485 -5.107 6.042 1.00 85.88 92 MET A N 1
ATOM 690 C CA . MET A 1 92 ? -15.289 -6.071 4.947 1.00 85.88 92 MET A CA 1
ATOM 691 C C . MET A 1 92 ? -16.342 -5.928 3.836 1.00 85.88 92 MET A C 1
ATOM 693 O O . MET A 1 92 ? -16.089 -6.308 2.696 1.00 85.88 92 MET A O 1
ATOM 697 N N . PHE A 1 93 ? -17.510 -5.365 4.155 1.00 89.75 93 PHE A N 1
ATOM 698 C CA . PHE A 1 93 ? -18.595 -5.153 3.197 1.00 89.75 93 PHE A CA 1
ATOM 699 C C . PHE A 1 93 ? -18.542 -3.789 2.508 1.00 89.75 93 PHE A C 1
ATOM 701 O O . PHE A 1 93 ? -19.276 -3.573 1.545 1.00 89.75 93 PHE A O 1
ATOM 708 N N . ILE A 1 94 ? -17.714 -2.858 2.991 1.00 91.81 94 ILE A N 1
ATOM 709 C CA . ILE A 1 94 ? -17.639 -1.507 2.437 1.00 91.81 94 ILE A CA 1
ATOM 710 C C . ILE A 1 94 ? -16.666 -1.528 1.251 1.00 91.81 94 ILE A C 1
ATOM 712 O O . ILE A 1 94 ? -15.479 -1.801 1.442 1.00 91.81 94 ILE A O 1
ATOM 716 N N . PRO A 1 95 ? -17.114 -1.216 0.020 1.00 93.75 95 PRO A N 1
ATOM 717 C CA . PRO A 1 95 ? -16.213 -1.143 -1.122 1.00 93.75 95 PRO A CA 1
ATOM 718 C C . PRO A 1 95 ? -15.162 -0.052 -0.910 1.00 93.75 95 PRO A C 1
ATOM 720 O O . PRO A 1 95 ? -15.481 1.042 -0.439 1.00 93.75 95 PRO A O 1
ATOM 723 N N . PHE A 1 96 ? -13.922 -0.302 -1.335 1.00 92.00 96 PHE A N 1
ATOM 724 C CA . PHE A 1 96 ? -12.823 0.653 -1.141 1.00 92.00 96 PHE A CA 1
ATOM 725 C C . PHE A 1 96 ? -13.123 2.038 -1.743 1.00 92.00 96 PHE A C 1
ATOM 727 O O . PHE A 1 96 ? -12.750 3.061 -1.173 1.00 92.00 96 PHE A O 1
ATOM 734 N N . ILE A 1 97 ? -13.856 2.082 -2.863 1.00 93.75 97 ILE A N 1
ATOM 735 C CA . ILE A 1 97 ? -14.260 3.328 -3.527 1.00 93.75 97 ILE A CA 1
ATOM 736 C C . ILE A 1 97 ? -15.135 4.169 -2.594 1.00 93.75 97 ILE A C 1
ATOM 738 O O . ILE A 1 97 ? -14.953 5.380 -2.516 1.00 93.75 97 ILE A O 1
ATOM 742 N N . VAL A 1 98 ? -16.050 3.536 -1.855 1.00 95.62 98 VAL A N 1
ATOM 743 C CA . VAL A 1 98 ? -16.944 4.225 -0.914 1.00 95.62 98 VAL A CA 1
ATOM 744 C C . VAL A 1 98 ? -16.138 4.834 0.227 1.00 95.62 98 VAL A C 1
ATOM 746 O O . VAL A 1 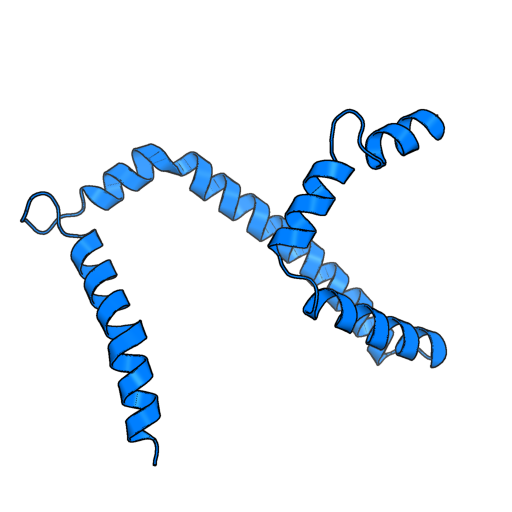98 ? -16.336 6.004 0.543 1.00 95.62 98 VAL A O 1
ATOM 749 N N . VAL A 1 99 ? -15.178 4.091 0.788 1.00 93.94 99 VAL A N 1
ATOM 750 C CA . VAL A 1 99 ? -14.261 4.622 1.812 1.00 93.94 99 VAL A CA 1
ATOM 751 C C . VAL A 1 99 ? -13.506 5.839 1.277 1.00 93.94 99 VAL A C 1
ATOM 753 O O . VAL A 1 99 ? -13.462 6.873 1.939 1.00 93.94 99 VAL A O 1
ATOM 756 N N . GLY A 1 100 ? -12.980 5.755 0.052 1.00 93.62 100 GLY A N 1
ATOM 757 C CA . GLY A 1 100 ? -12.299 6.874 -0.601 1.00 93.62 100 GLY A CA 1
ATOM 758 C C . GLY A 1 100 ? -13.194 8.106 -0.775 1.00 93.62 100 GLY A C 1
ATOM 759 O O . GLY A 1 100 ? -12.763 9.223 -0.487 1.00 93.62 100 GLY A O 1
ATOM 760 N N . GLN A 1 101 ? -14.452 7.924 -1.188 1.00 94.69 101 GLN A N 1
ATOM 761 C CA . GLN A 1 101 ? -15.408 9.030 -1.321 1.00 94.69 101 GLN A CA 1
ATOM 762 C C . GLN A 1 101 ? -15.754 9.662 0.031 1.00 94.69 101 GLN A C 1
ATOM 764 O O . GLN A 1 101 ? -15.791 10.888 0.137 1.00 94.69 101 GLN A O 1
ATOM 769 N N . VAL A 1 102 ? -15.958 8.849 1.071 1.00 94.69 102 VAL A N 1
ATOM 770 C CA . VAL A 1 102 ? -16.224 9.343 2.430 1.00 94.69 102 VAL A CA 1
ATOM 771 C C . VAL A 1 102 ? -15.025 10.119 2.966 1.00 94.69 102 VAL A C 1
ATOM 773 O O . VAL A 1 102 ? -15.201 11.216 3.483 1.00 94.69 102 VAL A O 1
ATOM 776 N N . LEU A 1 103 ? -13.800 9.616 2.798 1.00 94.94 103 LEU A N 1
ATOM 777 C CA . LEU A 1 103 ? -12.596 10.340 3.215 1.00 94.94 103 LEU A CA 1
ATOM 778 C C . LEU A 1 103 ? -12.441 11.663 2.462 1.00 94.94 103 LEU A C 1
ATOM 780 O O . LEU A 1 103 ? -12.119 12.676 3.078 1.00 94.94 103 LEU A O 1
ATOM 784 N N . ARG A 1 104 ? -12.728 11.688 1.155 1.00 94.56 104 ARG A N 1
ATOM 785 C CA . ARG A 1 104 ? -12.670 12.914 0.347 1.00 94.56 104 ARG A CA 1
ATOM 786 C C . ARG A 1 104 ? -13.616 13.997 0.866 1.00 94.56 104 ARG A C 1
ATOM 788 O O . ARG A 1 104 ? -13.225 15.160 0.904 1.00 94.56 104 ARG A O 1
ATOM 795 N N . THR A 1 105 ? -14.846 13.646 1.238 1.00 93.38 105 THR A N 1
ATOM 796 C CA . THR A 1 105 ? -15.823 14.616 1.765 1.00 93.38 105 THR A CA 1
ATOM 797 C C . THR A 1 105 ? -15.560 14.958 3.231 1.00 93.38 105 THR A C 1
ATOM 799 O O . THR A 1 105 ? -15.711 16.113 3.627 1.00 93.38 105 THR A O 1
ATOM 802 N N . PHE A 1 106 ? -15.104 13.991 4.027 1.00 94.81 106 PHE A N 1
ATOM 803 C CA . PHE A 1 106 ? -14.757 14.170 5.436 1.00 94.81 106 PHE A CA 1
ATOM 804 C C . PHE A 1 106 ? -13.558 15.109 5.630 1.00 94.81 106 PHE A C 1
ATOM 806 O O . PHE A 1 106 ? -13.623 16.011 6.467 1.00 94.81 106 PHE A O 1
ATOM 813 N N . LEU A 1 107 ? -12.505 14.927 4.825 1.00 93.12 107 LEU A N 1
ATOM 814 C CA . LEU A 1 107 ? -11.259 15.706 4.843 1.00 93.12 107 LEU A CA 1
ATOM 815 C C . LEU A 1 107 ? -11.303 16.953 3.945 1.00 93.12 107 LEU A C 1
ATOM 817 O O . LEU A 1 107 ? -10.295 17.644 3.799 1.00 93.12 107 LEU A O 1
ATOM 821 N N . ALA A 1 108 ? -12.442 17.247 3.311 1.00 92.88 108 ALA A N 1
ATOM 822 C CA . ALA A 1 108 ? -12.589 18.451 2.503 1.00 92.88 108 ALA A CA 1
ATOM 823 C C . ALA A 1 108 ? -12.373 19.715 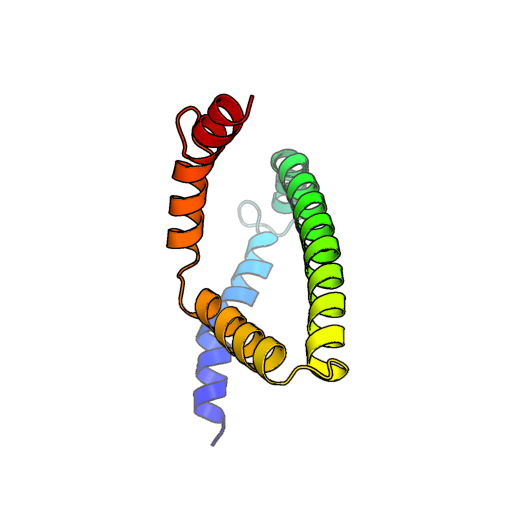3.353 1.00 92.88 108 ALA A C 1
ATOM 825 O O . ALA A 1 108 ? -12.599 19.719 4.562 1.00 92.88 108 ALA A O 1
ATOM 826 N N . LYS A 1 109 ? -12.015 20.833 2.707 1.00 87.06 109 LYS A N 1
ATOM 827 C CA . LYS A 1 109 ? -11.793 22.121 3.393 1.00 87.06 109 LYS A CA 1
ATOM 828 C C . LYS A 1 109 ? -12.994 22.568 4.244 1.00 87.06 109 LYS A C 1
ATOM 830 O O . LYS A 1 109 ? -12.800 23.091 5.330 1.00 87.06 109 LYS A O 1
ATOM 835 N N . ASN A 1 110 ? -14.220 22.309 3.784 1.00 87.88 110 ASN A N 1
ATOM 836 C CA . ASN A 1 110 ? -15.461 22.531 4.546 1.00 87.88 110 ASN A CA 1
ATOM 837 C C . ASN A 1 110 ? -16.102 21.201 4.990 1.00 87.88 110 ASN A C 1
ATOM 839 O O . ASN A 1 110 ? -17.319 21.106 5.144 1.00 87.88 110 ASN A O 1
ATOM 843 N N . GLY A 1 111 ? -15.292 20.149 5.099 1.00 90.75 111 GLY A N 1
ATOM 844 C CA . GLY A 1 111 ? -15.712 18.809 5.478 1.00 90.75 111 GLY A CA 1
ATOM 845 C C . GLY A 1 111 ? -16.013 18.698 6.967 1.00 90.75 111 GLY A C 1
ATOM 846 O O . GLY A 1 111 ? -15.694 19.584 7.764 1.00 90.75 111 GLY A O 1
ATOM 847 N N . LEU A 1 112 ? -16.623 17.575 7.347 1.00 92.81 112 LEU A N 1
ATOM 848 C CA . LEU A 1 112 ? -17.048 17.322 8.723 1.00 92.81 112 LEU A CA 1
ATOM 849 C C . LEU A 1 112 ? -15.890 17.467 9.721 1.00 92.81 112 LEU A C 1
ATOM 851 O O . LEU A 1 112 ? -16.081 18.083 10.764 1.00 92.81 112 LEU A O 1
ATOM 855 N N . MET A 1 113 ? -14.694 16.967 9.388 1.00 92.38 113 MET A N 1
ATOM 856 C CA . MET A 1 113 ? -13.530 17.058 10.273 1.00 92.38 113 MET A CA 1
ATOM 857 C C . MET A 1 113 ? -13.171 18.510 10.591 1.00 92.38 113 MET A C 1
ATOM 859 O O . MET A 1 113 ? -13.015 18.861 11.756 1.00 92.38 113 MET A O 1
ATOM 863 N N . ASN A 1 114 ? -13.070 19.360 9.565 1.00 91.88 114 ASN A N 1
ATOM 864 C CA . ASN A 1 114 ? -12.662 20.748 9.754 1.00 91.88 114 ASN A CA 1
ATOM 865 C C . ASN A 1 114 ? -13.722 21.545 10.529 1.00 91.88 114 ASN A C 1
ATOM 867 O O . ASN A 1 114 ? -13.381 22.307 11.426 1.00 91.88 114 ASN A O 1
ATOM 871 N N . ASN A 1 115 ? -15.008 21.310 10.251 1.00 91.06 115 ASN A N 1
ATOM 872 C CA . ASN A 1 115 ? -16.098 21.958 10.987 1.00 91.06 115 ASN A CA 1
ATOM 873 C C . ASN A 1 115 ? -16.126 21.546 12.468 1.00 91.06 115 ASN A C 1
ATOM 875 O O . ASN A 1 115 ? -16.353 22.392 13.327 1.00 91.06 115 ASN A O 1
ATOM 879 N N . VAL A 1 116 ? -15.868 20.268 12.777 1.00 93.31 116 VAL A N 1
ATOM 880 C CA . VAL A 1 116 ? -15.778 19.787 14.167 1.00 93.31 116 VAL A CA 1
ATOM 881 C C . VAL A 1 116 ? -14.560 20.378 14.875 1.00 93.31 116 VAL A C 1
ATOM 883 O O . VAL A 1 116 ? -14.692 20.817 16.010 1.00 93.31 116 VAL A O 1
ATOM 886 N N . LEU A 1 117 ? -13.397 20.434 14.218 1.00 91.69 117 LEU A N 1
ATOM 887 C CA . LEU A 1 117 ? -12.186 21.027 14.798 1.00 91.69 117 LEU A CA 1
ATOM 888 C C . LEU A 1 117 ? -12.359 22.521 15.095 1.00 91.69 117 LEU A C 1
ATOM 890 O O . LEU A 1 117 ? -11.937 22.971 16.152 1.00 91.69 117 LEU A O 1
ATOM 894 N N . ILE A 1 118 ? -13.004 23.268 14.193 1.00 92.19 118 ILE A N 1
ATOM 895 C CA . ILE A 1 118 ? -13.302 24.694 14.394 1.00 92.19 118 ILE A CA 1
ATOM 896 C C . ILE A 1 118 ? -14.339 24.889 15.504 1.00 92.19 118 ILE A C 1
ATOM 898 O O . ILE A 1 118 ? -14.194 25.806 16.293 1.00 92.19 118 ILE A O 1
ATOM 902 N N . GLY A 1 119 ? -15.376 24.048 15.574 1.00 89.75 119 GLY A N 1
ATOM 903 C CA . GLY A 1 119 ? -16.412 24.152 16.608 1.00 89.75 119 GLY A CA 1
ATOM 904 C C . GLY A 1 119 ? -15.998 23.638 17.992 1.00 89.75 119 GLY A C 1
ATOM 905 O O . GLY A 1 119 ? -16.703 23.893 18.964 1.00 89.75 119 GLY A O 1
ATOM 906 N N . ALA A 1 120 ? -14.898 22.886 18.083 1.00 88.62 120 ALA A N 1
ATOM 907 C CA . ALA A 1 120 ? -14.318 22.411 19.339 1.00 88.62 120 ALA A CA 1
ATOM 908 C C . ALA A 1 120 ? -13.257 23.369 19.924 1.00 88.62 120 ALA A C 1
ATOM 910 O O . ALA A 1 120 ? -12.761 23.102 21.022 1.00 88.62 120 ALA A O 1
ATOM 911 N N . GLY A 1 121 ? -12.906 24.442 19.201 1.00 63.75 121 GLY A N 1
ATOM 912 C CA . GLY A 1 121 ? -12.050 25.553 19.641 1.00 63.75 121 GLY A CA 1
ATOM 913 C C . GLY A 1 121 ? -12.809 26.873 19.698 1.00 63.75 121 GLY A C 1
ATOM 914 O O . GLY A 1 121 ? -12.211 27.836 20.223 1.00 63.75 121 GLY A O 1
#

Sequence (121 aa):
MVLPALAVILLLFVVPLAVSVAGAFEVGGEFGFGNFVKTFELYTSDILFTLMIVGLSTAIIGGLAIAIGGYLTLGENPRAVALLRWLYRWPMFIPFIVVGQVLRTFLAKNGLMNNVLIGAG

InterPro domains:
  IPR035906 MetI-like superfamily [G3DSA:1.10.3720.10] (1-120)
  IPR035906 MetI-like superfamily [SSF161098] (2-116)

Radius of gyration: 23.15 Å; chains: 1; bounding box: 37×59×61 Å

Secondary structure (DSSP, 8-state):
--HHHHHHHIIIIIHHHHHHHHHHTEETTEE-SHHHHHHHHHHHHHHHHHHHHHHHHHHHHHHHHHHHHHHHHH---HHHHHHHHHHTTGGGGS-HHHHHHHHHHHTSTTSHHHHHHHHT-

Foldseek 3Di:
DCVVVVVCCCPVPVVVVVVVVQVCQADPNDGHNVSVVVCCVPCVVVVVVCCVVVVVVCVVVVVVCVVVVCCLVVPPDPVVNVVVVVVVVVVVPDDPVNVVVLCCQQVDPPHPVVVVVVVVD

Organism: NCBI:txid1282440